Protein AF-A0A3E3E8M2-F1 (afdb_monomer)

Radius of gyration: 11.58 Å; Cα contacts (8 Å, |Δi|>4): 126; chains: 1; bounding box: 29×24×29 Å

Solvent-accessible surface area (backbone atoms only — not comparable to full-atom values): 4632 Å² total; per-residue (Å²): 66,31,42,42,54,42,75,79,65,68,39,51,69,25,35,38,38,24,35,66,89,81,62,48,51,38,41,32,58,78,67,93,81,59,84,88,36,63,37,85,70,56,71,66,60,51,33,75,77,39,61,72,59,61,78,51,73,82,60,54,63,42,26,34,33,38,35,92,49,78,84,49,71,75,49,74,46,71,116

Organism: NCBI:txid1547

pLDDT: mean 94.6, std 4.24, range [75.81, 98.31]

Foldseek 3Di:
DEFQCCVPVVAAFFKWAQAQPPRDIYTYNPDDGDPVRDDDDDPVVVCVSQVLCVVCVVPDHQKMWGDDGSPGDTDIDGD

Secondary structure (DSSP, 8-state):
-EEHHHHHS-PPP-EEEE-SSS--EEEE-SS---GGGEE---HHHHHHH-GGGGGGTTPPTTEEEE-SSTTSPPEEEE-

Sequence (79 aa):
MTCSHIIEYEKPILYVSHDKDDGMWQFLCGQEHEIEEEKIVSLKSIFELDNSVGILKDMPCGYYAERRTQVDEWNIKQW

Structure (mmCIF, N/CA/C/O backbone):
data_AF-A0A3E3E8M2-F1
#
_entry.id   AF-A0A3E3E8M2-F1
#
loop_
_atom_site.group_PDB
_atom_site.id
_atom_site.type_symbol
_atom_site.label_atom_id
_atom_site.label_alt_id
_atom_site.label_comp_id
_atom_site.label_asym_id
_atom_site.label_entity_id
_atom_site.label_seq_id
_atom_site.pdbx_PDB_ins_code
_atom_site.Cartn_x
_atom_site.Cartn_y
_atom_site.Cartn_z
_atom_site.occupancy
_atom_site.B_iso_or_equiv
_atom_site.auth_seq_id
_atom_site.auth_comp_id
_atom_site.auth_asym_id
_atom_site.auth_atom_id
_atom_site.pdbx_PDB_model_num
ATOM 1 N N . MET A 1 1 ? 7.471 0.449 3.559 1.00 92.12 1 MET A N 1
ATOM 2 C CA . MET A 1 1 ? 7.013 1.438 4.548 1.00 92.12 1 M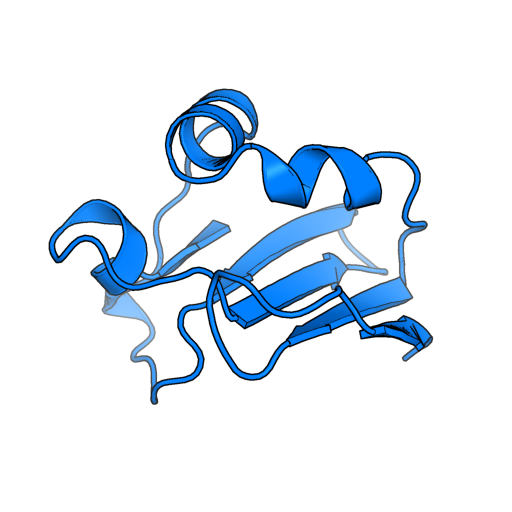ET A CA 1
ATOM 3 C C . MET A 1 1 ? 5.505 1.629 4.473 1.00 92.12 1 MET A C 1
ATOM 5 O O . MET A 1 1 ? 4.886 1.272 3.480 1.00 92.12 1 MET A O 1
ATOM 9 N N . THR A 1 2 ? 4.909 2.158 5.529 1.00 95.00 2 THR A N 1
ATOM 10 C CA . THR A 1 2 ? 3.489 2.519 5.613 1.00 95.00 2 THR A CA 1
ATOM 11 C C . THR A 1 2 ? 3.349 3.803 6.419 1.00 95.00 2 THR A C 1
ATOM 13 O O . THR A 1 2 ? 4.240 4.100 7.213 1.00 95.00 2 THR A O 1
ATOM 16 N N . CYS A 1 3 ? 2.253 4.544 6.271 1.00 94.50 3 CYS A N 1
ATOM 17 C CA . CYS A 1 3 ? 1.963 5.644 7.194 1.00 94.50 3 CYS A CA 1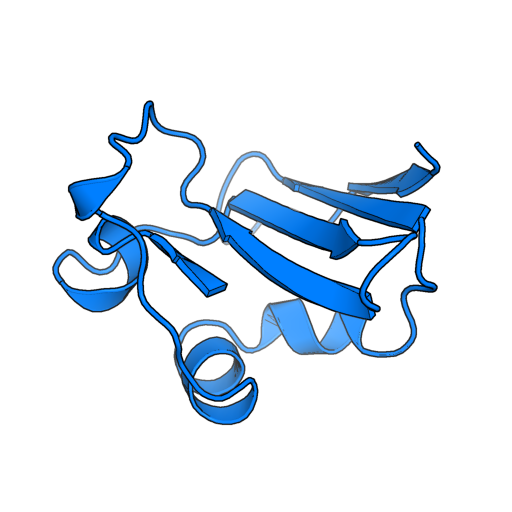
ATOM 18 C C . CYS A 1 3 ? 1.374 5.144 8.526 1.00 94.50 3 CYS A C 1
ATOM 20 O O . CYS A 1 3 ? 0.730 4.088 8.581 1.00 94.50 3 CYS A O 1
ATOM 22 N N . SER A 1 4 ? 1.571 5.920 9.595 1.00 93.38 4 SER A N 1
ATOM 23 C CA . SER A 1 4 ? 1.060 5.659 10.946 1.00 93.38 4 SER A CA 1
ATOM 24 C C . SER A 1 4 ? -0.462 5.564 10.975 1.00 93.38 4 SER A C 1
ATOM 26 O O . SER A 1 4 ? -0.994 4.736 11.702 1.00 93.38 4 SER A O 1
ATOM 28 N N . HIS A 1 5 ? -1.169 6.318 10.130 1.00 94.56 5 HIS A N 1
ATOM 29 C CA . HIS A 1 5 ? -2.631 6.313 10.065 1.00 94.56 5 HIS A CA 1
ATOM 30 C C . HIS A 1 5 ? -3.241 4.927 9.820 1.00 94.56 5 HIS A C 1
ATOM 32 O O . HIS A 1 5 ? -4.285 4.602 10.38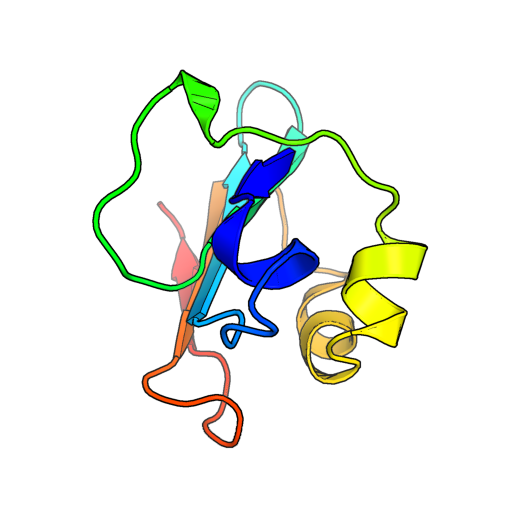8 1.00 94.56 5 HIS A O 1
ATOM 38 N N . ILE A 1 6 ? -2.592 4.105 8.990 1.00 94.94 6 ILE A N 1
ATOM 39 C CA . ILE A 1 6 ? -3.033 2.730 8.709 1.00 94.94 6 ILE A CA 1
ATOM 40 C C . ILE A 1 6 ? -2.892 1.859 9.965 1.00 94.94 6 ILE A C 1
ATOM 42 O O . ILE A 1 6 ? -3.755 1.034 10.245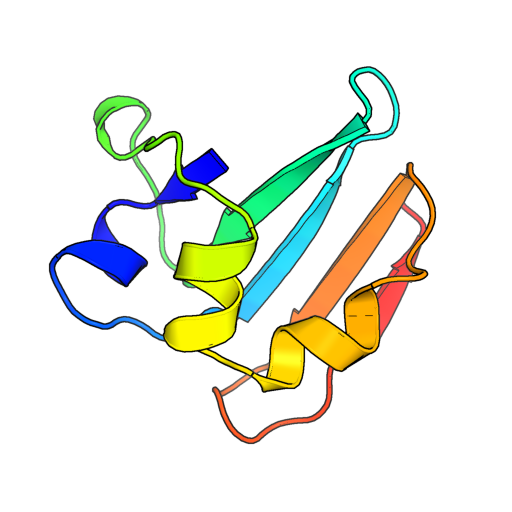 1.00 94.94 6 ILE A O 1
ATOM 46 N N . ILE A 1 7 ? -1.814 2.054 10.728 1.00 92.62 7 ILE A N 1
ATOM 47 C CA . ILE A 1 7 ? -1.457 1.211 11.874 1.00 92.62 7 ILE A CA 1
ATOM 48 C C . ILE A 1 7 ? -2.173 1.646 13.157 1.00 92.62 7 ILE A C 1
ATOM 50 O O . ILE A 1 7 ? -2.641 0.806 13.917 1.00 92.62 7 ILE A O 1
ATOM 54 N N . GLU A 1 8 ? -2.237 2.948 13.416 1.00 91.62 8 GLU A N 1
ATOM 55 C CA . GLU A 1 8 ? -2.688 3.522 14.688 1.00 91.62 8 GLU A CA 1
ATOM 56 C C . GLU A 1 8 ? -4.180 3.881 14.676 1.00 91.62 8 GLU A C 1
ATOM 58 O O . GLU A 1 8 ? -4.816 3.889 15.729 1.00 91.62 8 GLU A O 1
ATOM 63 N N . TYR A 1 9 ? -4.752 4.152 13.497 1.00 92.06 9 TYR A N 1
ATOM 64 C CA . TYR A 1 9 ? -6.142 4.604 13.345 1.00 92.06 9 TYR A CA 1
ATOM 65 C C . TYR A 1 9 ? -6.967 3.750 12.379 1.00 92.06 9 TYR A C 1
ATOM 67 O O . TYR A 1 9 ? -8.040 4.186 11.956 1.00 92.06 9 TYR A O 1
ATOM 75 N N . GLU A 1 10 ? -6.460 2.570 12.004 1.00 90.38 10 GLU A N 1
ATOM 76 C CA . GLU A 1 10 ? -7.133 1.610 11.115 1.00 90.38 10 GLU A CA 1
ATOM 77 C C . GLU A 1 10 ? -7.634 2.253 9.806 1.00 90.38 10 GLU A C 1
ATOM 79 O O . GLU A 1 10 ? -8.686 1.899 9.264 1.00 90.38 10 GLU A O 1
ATOM 84 N N . LYS A 1 11 ? -6.902 3.249 9.282 1.00 96.19 11 LYS A N 1
ATOM 85 C CA . LYS A 1 11 ? -7.255 3.865 7.999 1.00 96.19 11 LYS A CA 1
ATOM 86 C C . LYS A 1 11 ? -7.065 2.866 6.854 1.00 96.19 11 LYS A C 1
ATOM 88 O O . LYS A 1 11 ? -6.116 2.082 6.874 1.00 96.19 11 LYS A O 1
ATOM 93 N N . PRO A 1 12 ? -7.922 2.918 5.819 1.00 97.00 12 PRO A N 1
ATOM 94 C CA . PRO A 1 12 ? -7.818 1.998 4.699 1.00 97.00 12 PRO A CA 1
ATOM 95 C C . PRO A 1 12 ? -6.550 2.266 3.892 1.00 97.00 12 PRO A C 1
ATOM 97 O O . PRO A 1 12 ? -6.144 3.413 3.714 1.00 97.00 12 PRO A O 1
ATOM 100 N N . ILE A 1 13 ? -5.967 1.211 3.330 1.00 97.94 13 ILE A N 1
ATOM 101 C CA . ILE A 1 13 ? -4.890 1.341 2.346 1.00 97.94 13 ILE A CA 1
ATOM 102 C C . ILE A 1 13 ? -5.529 1.746 1.019 1.00 97.94 13 ILE A C 1
ATOM 104 O O . ILE A 1 13 ? -6.347 1.005 0.486 1.00 97.94 13 ILE A O 1
ATOM 108 N N . LEU A 1 14 ? -5.207 2.914 0.478 1.00 98.19 14 LEU A N 1
ATOM 109 C CA . LEU A 1 14 ? -5.796 3.406 -0.778 1.00 98.19 14 LEU A CA 1
ATOM 110 C C . LEU A 1 14 ? -4.773 3.527 -1.903 1.00 98.19 14 LEU A C 1
ATOM 112 O O . LEU A 1 14 ? -5.146 3.650 -3.069 1.00 98.19 14 LEU A O 1
ATOM 116 N N . TYR A 1 15 ? -3.493 3.458 -1.555 1.00 97.62 15 TYR A N 1
ATOM 117 C CA . TYR A 1 15 ? -2.394 3.567 -2.492 1.00 97.62 15 TYR A CA 1
ATOM 118 C C . TYR A 1 15 ? -1.269 2.612 -2.102 1.00 97.62 15 TYR A C 1
ATOM 120 O O . TYR A 1 15 ? -0.896 2.533 -0.928 1.00 97.62 15 TYR A O 1
ATOM 128 N N . VAL A 1 16 ? -0.731 1.907 -3.093 1.00 97.94 16 VAL A N 1
ATOM 129 C CA . VAL A 1 16 ? 0.409 1.002 -2.946 1.00 97.94 16 VAL A CA 1
ATOM 130 C C . VAL A 1 16 ? 1.410 1.285 -4.053 1.00 97.94 16 VAL A C 1
ATOM 132 O O . VAL A 1 16 ? 1.020 1.315 -5.214 1.00 97.94 16 VAL A O 1
ATOM 135 N N . SER A 1 17 ? 2.690 1.438 -3.740 1.00 97.50 17 SER A N 1
ATOM 136 C CA . SER A 1 17 ? 3.749 1.501 -4.753 1.00 97.50 17 SER A CA 1
ATOM 137 C C . SER A 1 17 ? 4.817 0.448 -4.510 1.00 97.50 17 SER A C 1
ATOM 139 O O . SER A 1 17 ? 5.081 0.051 -3.374 1.00 97.50 17 SER A O 1
ATOM 141 N N . HIS A 1 18 ? 5.411 -0.011 -5.609 1.00 97.50 18 HIS A N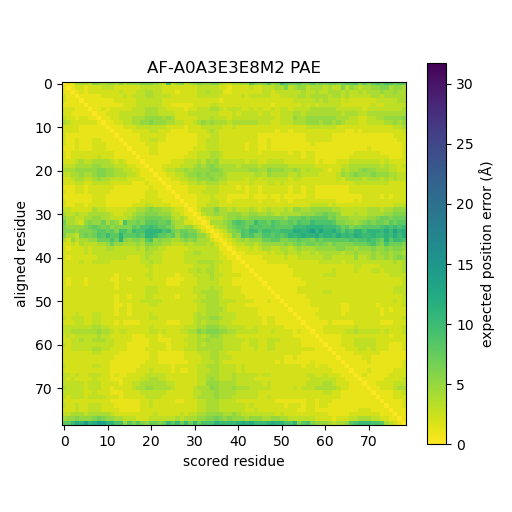 1
ATOM 142 C CA . HIS A 1 18 ? 6.606 -0.840 -5.611 1.00 97.50 18 HIS A CA 1
ATOM 143 C C . HIS A 1 18 ? 7.699 -0.032 -6.302 1.00 97.50 18 HIS A C 1
ATOM 145 O O . HIS A 1 18 ? 7.690 0.127 -7.528 1.00 97.50 18 HIS A O 1
ATOM 151 N N . ASP A 1 19 ? 8.570 0.561 -5.493 1.00 95.75 19 ASP A N 1
ATOM 152 C CA . ASP A 1 19 ? 9.565 1.516 -5.960 1.00 95.75 19 ASP A CA 1
ATOM 153 C C . ASP A 1 19 ? 10.526 0.882 -6.974 1.00 95.75 19 ASP A C 1
ATOM 155 O O . ASP A 1 19 ? 10.797 -0.322 -6.946 1.00 95.75 19 ASP A O 1
ATOM 159 N N . LYS A 1 20 ? 10.987 1.689 -7.930 1.00 95.38 20 LYS A N 1
ATOM 160 C CA . LYS A 1 20 ? 11.834 1.223 -9.031 1.00 95.38 20 LYS A CA 1
ATOM 161 C C . LYS A 1 20 ? 13.307 1.107 -8.639 1.00 95.38 20 LYS A C 1
ATOM 163 O O . LYS A 1 20 ? 13.990 0.235 -9.175 1.00 95.38 20 LYS A O 1
ATOM 168 N N . ASP A 1 21 ? 13.784 1.994 -7.777 1.00 94.94 21 ASP A N 1
ATOM 169 C CA . ASP A 1 21 ? 15.200 2.168 -7.479 1.00 94.94 21 ASP A CA 1
ATOM 170 C C . ASP A 1 21 ? 15.636 1.274 -6.314 1.00 94.94 21 ASP A C 1
ATOM 172 O O . ASP A 1 21 ? 16.694 0.645 -6.393 1.00 94.94 21 ASP A O 1
ATOM 176 N N . ASP A 1 22 ? 14.819 1.168 -5.261 1.00 93.88 22 ASP A N 1
ATOM 177 C CA . ASP A 1 22 ? 15.144 0.371 -4.069 1.00 93.88 22 ASP A CA 1
ATOM 178 C C . ASP A 1 22 ? 14.294 -0.905 -3.903 1.00 93.88 22 ASP A C 1
ATOM 180 O O . ASP A 1 22 ? 14.612 -1.758 -3.068 1.00 93.88 22 ASP A O 1
ATOM 184 N N . GLY A 1 23 ? 13.247 -1.079 -4.719 1.00 93.81 23 GLY A N 1
ATOM 185 C CA . GLY A 1 23 ? 12.342 -2.231 -4.647 1.00 93.81 23 GLY A CA 1
ATOM 186 C C . GLY A 1 23 ? 11.484 -2.261 -3.379 1.00 93.81 23 GLY A C 1
ATOM 187 O O . GLY A 1 23 ? 10.908 -3.298 -3.037 1.00 93.81 23 GLY A O 1
ATOM 188 N N . MET A 1 24 ? 11.401 -1.149 -2.648 1.00 94.88 24 MET A N 1
ATOM 189 C CA . MET A 1 24 ? 10.624 -1.059 -1.425 1.00 94.88 24 MET A CA 1
ATOM 190 C C . MET A 1 24 ? 9.139 -0.914 -1.737 1.00 94.88 24 MET A C 1
ATOM 192 O O . MET A 1 24 ? 8.704 -0.222 -2.657 1.00 94.88 24 MET A O 1
ATOM 196 N N . TRP A 1 25 ? 8.338 -1.577 -0.912 1.00 97.06 25 TRP A N 1
ATOM 197 C CA . TRP A 1 25 ? 6.890 -1.438 -0.929 1.00 97.06 25 TRP A CA 1
ATOM 198 C C . TRP A 1 25 ? 6.466 -0.268 -0.060 1.00 97.06 25 TRP A C 1
ATOM 200 O O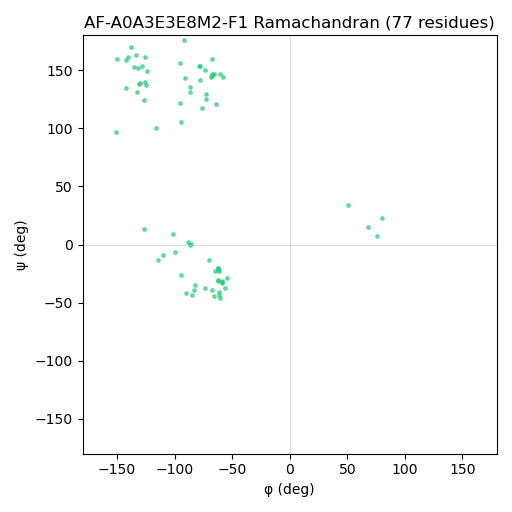 . TRP A 1 25 ? 6.928 -0.163 1.078 1.00 97.06 25 TRP A O 1
ATOM 210 N N . GLN A 1 26 ? 5.541 0.554 -0.538 1.00 96.25 26 GLN A N 1
ATOM 211 C CA . GLN A 1 26 ? 4.932 1.631 0.234 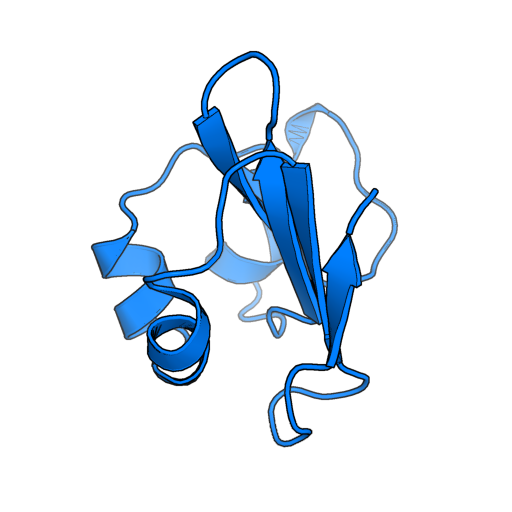1.00 96.25 26 GLN A CA 1
ATOM 212 C C . GLN A 1 26 ? 3.407 1.507 0.235 1.00 96.25 26 GLN A C 1
ATOM 214 O O . GLN A 1 26 ? 2.809 1.237 -0.800 1.00 96.25 26 GLN A O 1
ATOM 219 N N . PHE A 1 27 ? 2.788 1.720 1.398 1.00 97.25 27 PHE A N 1
ATOM 220 C CA . PHE A 1 27 ? 1.340 1.635 1.614 1.00 97.25 27 PHE A CA 1
ATOM 221 C C . PHE A 1 27 ? 0.836 2.936 2.248 1.00 97.25 27 PHE A C 1
ATOM 223 O O . PHE A 1 27 ? 1.345 3.347 3.289 1.00 97.25 27 PHE A O 1
ATOM 230 N N . LEU A 1 28 ? -0.147 3.599 1.638 1.00 96.75 28 LEU A N 1
ATOM 231 C CA . LEU A 1 28 ? -0.646 4.898 2.099 1.00 96.75 28 LEU A CA 1
ATOM 232 C C . LEU A 1 28 ? -2.172 4.945 2.187 1.00 96.75 28 LEU A C 1
ATOM 234 O O . LEU A 1 28 ? -2.885 4.287 1.426 1.00 96.75 28 LEU A O 1
ATOM 238 N N . CYS A 1 29 ? -2.666 5.792 3.092 1.00 96.00 29 CYS A N 1
ATOM 239 C CA . CYS A 1 29 ? -4.097 5.956 3.356 1.00 96.00 29 CYS A CA 1
ATOM 240 C C . CYS A 1 29 ? -4.808 6.995 2.473 1.00 96.00 29 CYS A C 1
ATOM 242 O O . CYS A 1 29 ? -5.997 7.241 2.652 1.00 96.00 29 CYS A O 1
ATOM 244 N N . GLY A 1 30 ? -4.089 7.622 1.535 1.00 91.75 30 GLY A N 1
ATOM 245 C CA . GLY A 1 30 ? -4.634 8.652 0.641 1.00 91.75 30 GLY A CA 1
ATOM 246 C C . GLY A 1 30 ? -4.858 10.027 1.285 1.00 91.75 30 GLY A C 1
ATOM 247 O O . GLY A 1 30 ? -5.443 10.896 0.645 1.00 91.75 30 GLY A O 1
ATOM 248 N N . GLN A 1 31 ? -4.412 10.234 2.527 1.00 90.38 31 GLN A N 1
ATOM 249 C CA . GLN A 1 31 ? -4.396 11.547 3.184 1.00 90.38 31 GLN A CA 1
ATOM 250 C C . GLN A 1 31 ? -3.050 12.260 2.956 1.00 90.38 31 GLN A C 1
ATOM 252 O O . GLN A 1 31 ? -2.143 11.702 2.336 1.00 90.38 31 GLN A O 1
ATOM 257 N N . GLU A 1 32 ? -2.924 13.502 3.423 1.00 87.44 32 GLU A N 1
ATOM 258 C CA . GLU A 1 32 ? -1.617 14.158 3.540 1.00 87.44 32 GLU A CA 1
ATOM 259 C C . GLU A 1 32 ? -0.798 13.462 4.635 1.00 87.44 32 GLU A C 1
ATOM 261 O O . GLU A 1 32 ? -1.374 12.990 5.618 1.00 87.44 32 GLU A O 1
ATOM 266 N N . HIS A 1 33 ? 0.517 13.355 4.428 1.00 83.62 33 HIS A N 1
ATOM 267 C CA . HIS A 1 33 ? 1.419 12.669 5.349 1.00 83.62 33 HIS A CA 1
ATOM 268 C C . HIS A 1 33 ? 2.621 13.547 5.689 1.00 83.62 33 HIS A C 1
ATOM 270 O O . HIS A 1 33 ? 3.208 14.168 4.797 1.00 83.62 33 HIS A O 1
ATOM 276 N N . GLU A 1 34 ? 3.021 13.544 6.955 1.00 83.38 34 GLU A N 1
ATOM 277 C CA . GLU A 1 34 ? 4.279 14.137 7.412 1.00 83.38 34 GLU A CA 1
ATOM 278 C C . GLU A 1 34 ? 5.387 13.073 7.488 1.00 83.38 34 GLU A C 1
ATOM 280 O O . GLU A 1 34 ? 5.123 11.880 7.630 1.00 83.38 34 GLU A O 1
ATOM 285 N N . ILE A 1 35 ? 6.656 13.488 7.404 1.00 75.81 35 ILE A N 1
ATOM 286 C CA . ILE A 1 35 ? 7.807 12.558 7.403 1.00 75.81 35 ILE A CA 1
ATOM 287 C C . ILE A 1 35 ? 7.842 11.701 8.685 1.00 75.81 35 ILE A C 1
ATOM 289 O O . ILE A 1 35 ? 8.246 10.542 8.654 1.00 75.81 35 ILE A O 1
ATOM 293 N N . GLU A 1 36 ? 7.380 12.242 9.815 1.00 81.44 36 GLU A N 1
ATOM 294 C CA . GLU A 1 36 ? 7.354 11.547 11.111 1.00 81.44 36 GLU A CA 1
ATOM 295 C C . GLU A 1 36 ? 6.323 10.402 11.178 1.00 81.44 36 GLU A C 1
ATOM 297 O O . GLU A 1 36 ? 6.371 9.560 12.080 1.00 81.44 36 GLU A O 1
ATOM 302 N N . GLU A 1 37 ? 5.408 10.330 10.210 1.00 85.00 37 GLU A N 1
ATOM 303 C CA . GLU A 1 37 ? 4.360 9.311 10.138 1.00 85.00 37 GLU A CA 1
ATOM 304 C C . GLU A 1 37 ? 4.826 8.033 9.429 1.00 85.00 37 GLU A C 1
ATOM 306 O O . GLU A 1 37 ? 4.062 7.072 9.326 1.00 85.00 37 GLU A O 1
ATOM 311 N N . GLU A 1 38 ? 6.071 7.975 8.953 1.00 88.19 38 GLU A N 1
ATOM 312 C CA . GLU A 1 38 ? 6.615 6.793 8.292 1.00 88.19 38 GLU A CA 1
ATOM 313 C C . GLU A 1 38 ? 6.898 5.656 9.289 1.00 88.19 38 GLU A C 1
ATOM 315 O O . GLU A 1 38 ? 7.581 5.815 10.303 1.00 88.19 38 GLU A O 1
ATOM 320 N N . LYS A 1 39 ? 6.396 4.457 8.981 1.00 90.25 39 LYS A N 1
ATOM 321 C CA . LYS A 1 39 ? 6.664 3.224 9.729 1.00 90.25 39 LYS A CA 1
ATOM 322 C C . LYS A 1 39 ? 7.200 2.136 8.800 1.00 90.25 39 LYS A C 1
ATOM 324 O O . LYS A 1 39 ? 6.693 1.909 7.698 1.00 90.25 39 LYS A O 1
ATOM 329 N N . ILE A 1 40 ? 8.180 1.376 9.282 1.00 91.50 40 ILE A N 1
ATOM 330 C CA . ILE A 1 40 ? 8.631 0.138 8.637 1.00 91.50 40 ILE A CA 1
ATOM 331 C C . ILE A 1 40 ? 7.908 -1.036 9.295 1.00 91.50 40 ILE A C 1
ATOM 333 O O . ILE A 1 40 ? 8.001 -1.244 10.502 1.00 91.50 40 ILE A O 1
ATOM 337 N N . VAL A 1 41 ? 7.186 -1.809 8.486 1.00 92.31 41 VAL A N 1
ATOM 338 C CA . VAL A 1 41 ? 6.416 -2.983 8.912 1.00 92.31 41 VAL A CA 1
ATOM 339 C C . VAL A 1 41 ? 6.673 -4.147 7.961 1.00 92.31 41 VAL A C 1
ATOM 341 O O . VAL A 1 41 ? 7.160 -3.957 6.845 1.00 92.31 41 VAL A O 1
ATOM 344 N N . SER A 1 42 ? 6.334 -5.362 8.389 1.00 94.12 42 SER A N 1
ATOM 345 C CA . SER A 1 42 ? 6.394 -6.528 7.508 1.00 94.12 42 SER A CA 1
ATOM 346 C C . SER A 1 42 ? 5.247 -6.514 6.487 1.00 94.12 42 SER A C 1
ATOM 348 O O . SER A 1 42 ? 4.142 -6.068 6.799 1.00 94.12 42 SER A O 1
ATOM 350 N N . LEU A 1 43 ? 5.469 -7.083 5.296 1.00 94.38 43 LEU A N 1
ATOM 351 C CA . LEU A 1 43 ? 4.394 -7.304 4.314 1.00 94.38 43 LEU A CA 1
ATOM 352 C C . LEU A 1 43 ? 3.273 -8.186 4.876 1.00 94.38 43 LEU A C 1
ATOM 354 O O . LEU A 1 43 ? 2.110 -7.990 4.542 1.00 94.38 43 LEU A O 1
ATOM 358 N N . LYS A 1 44 ? 3.614 -9.123 5.770 1.00 95.62 44 LYS A N 1
ATOM 359 C CA . LYS A 1 44 ? 2.632 -9.949 6.475 1.00 95.62 44 LYS A CA 1
ATOM 360 C C . LYS A 1 44 ? 1.677 -9.089 7.309 1.00 95.62 44 LYS A C 1
ATOM 362 O O . LYS A 1 44 ?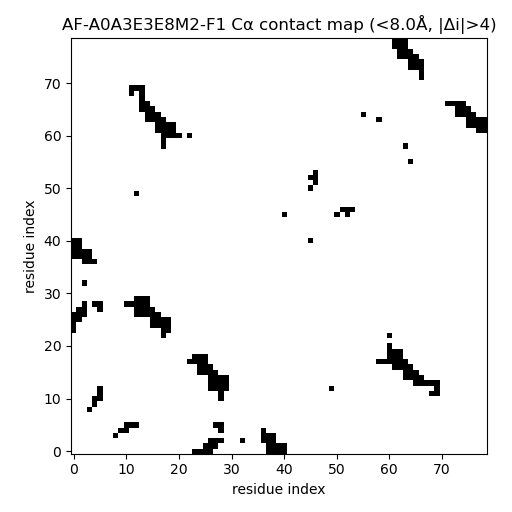 0.477 -9.297 7.224 1.00 95.62 44 LYS A O 1
ATOM 367 N N . SER A 1 45 ? 2.195 -8.117 8.060 1.00 94.50 45 SER A N 1
ATOM 368 C CA . SER A 1 45 ? 1.377 -7.213 8.881 1.00 94.50 45 SER A CA 1
ATOM 369 C C . SER A 1 45 ? 0.405 -6.400 8.027 1.00 94.50 45 SER A C 1
ATOM 371 O O . SER A 1 45 ? -0.754 -6.250 8.387 1.00 94.50 45 SER A O 1
ATOM 373 N N . ILE A 1 46 ? 0.861 -5.918 6.869 1.00 96.69 46 ILE A N 1
ATOM 374 C CA . ILE A 1 46 ? 0.006 -5.209 5.912 1.00 96.69 46 ILE A CA 1
ATOM 375 C C . ILE A 1 46 ? -1.062 -6.134 5.322 1.00 96.69 46 ILE A C 1
ATOM 377 O O . ILE A 1 46 ? -2.224 -5.752 5.250 1.00 96.69 46 ILE A O 1
ATOM 381 N N . PHE A 1 47 ? -0.689 -7.356 4.942 1.00 96.56 47 PHE A N 1
ATOM 382 C CA . PHE A 1 47 ? -1.640 -8.341 4.436 1.00 96.56 47 PHE A CA 1
ATOM 383 C C . PHE A 1 47 ? -2.704 -8.694 5.483 1.00 96.56 47 PHE A C 1
ATOM 385 O O . PHE A 1 47 ? -3.879 -8.716 5.157 1.00 96.56 47 PHE A O 1
ATOM 392 N N . GLU A 1 48 ? -2.320 -8.889 6.747 1.00 95.75 48 GLU A N 1
ATOM 393 C CA . GLU A 1 48 ? -3.265 -9.152 7.843 1.00 95.75 48 GLU A CA 1
ATOM 394 C C . GLU A 1 48 ? -4.237 -7.983 8.091 1.00 95.75 48 GLU A C 1
ATOM 396 O O . GLU A 1 48 ? -5.381 -8.227 8.473 1.00 95.75 48 GLU A O 1
ATOM 401 N N . LEU A 1 49 ? -3.813 -6.735 7.845 1.00 94.75 49 LEU A N 1
ATOM 402 C CA . LEU A 1 49 ? -4.682 -5.550 7.896 1.00 94.75 49 LEU A CA 1
ATOM 403 C C . LEU A 1 49 ? -5.626 -5.469 6.691 1.00 94.75 49 LEU A C 1
ATOM 405 O O . LEU A 1 49 ? -6.776 -5.051 6.817 1.00 94.75 49 LEU A O 1
ATOM 409 N N . ASP A 1 50 ? -5.142 -5.859 5.516 1.00 96.62 50 ASP A N 1
ATOM 410 C CA . ASP A 1 50 ? -5.906 -5.835 4.281 1.00 96.62 50 ASP A CA 1
ATOM 411 C C . ASP A 1 50 ? -5.442 -6.918 3.304 1.00 96.62 50 ASP A C 1
ATOM 413 O O . ASP A 1 50 ? -4.532 -6.725 2.498 1.00 96.62 50 ASP A O 1
ATOM 417 N N . ASN A 1 51 ? -6.149 -8.047 3.309 1.00 97.06 51 ASN A N 1
ATOM 418 C CA . ASN A 1 51 ? -5.820 -9.188 2.456 1.00 97.06 51 ASN A CA 1
ATOM 419 C C . ASN A 1 51 ? -5.911 -8.868 0.951 1.00 97.06 51 ASN A C 1
ATOM 421 O O . ASN A 1 51 ? -5.321 -9.584 0.138 1.00 97.06 51 ASN A O 1
ATOM 425 N N . SER A 1 52 ? -6.634 -7.814 0.545 1.00 97.25 52 SER A N 1
ATOM 426 C CA . SER A 1 52 ? -6.774 -7.459 -0.874 1.00 97.25 52 SER A CA 1
ATOM 427 C C . SER A 1 52 ? -5.448 -7.030 -1.507 1.00 97.25 52 SER A C 1
ATOM 429 O O . SER A 1 52 ? -5.270 -7.199 -2.713 1.00 97.25 52 SER A O 1
ATOM 431 N N . VAL A 1 53 ? -4.476 -6.568 -0.708 1.00 97.25 53 VAL A N 1
ATOM 432 C CA . VAL A 1 53 ? -3.115 -6.267 -1.186 1.00 97.25 53 VAL A CA 1
ATOM 433 C C . VAL A 1 53 ? -2.406 -7.509 -1.731 1.00 97.25 53 VAL A C 1
ATOM 435 O O . VAL A 1 53 ? -1.489 -7.386 -2.537 1.00 97.25 53 VAL A O 1
ATOM 438 N N . GLY A 1 54 ? -2.854 -8.717 -1.367 1.00 97.06 54 GLY A N 1
ATOM 439 C CA . GLY A 1 54 ? -2.327 -9.967 -1.917 1.00 97.06 54 GLY A CA 1
ATOM 440 C C . GLY A 1 54 ? -2.522 -10.105 -3.430 1.00 97.06 54 GLY A C 1
ATOM 441 O O . GLY A 1 54 ? -1.748 -10.811 -4.074 1.00 97.06 54 GLY A O 1
ATOM 442 N N . ILE A 1 55 ? -3.495 -9.392 -4.014 1.00 96.94 55 ILE A N 1
ATOM 443 C CA . ILE A 1 55 ? -3.682 -9.298 -5.473 1.00 96.94 55 ILE A CA 1
ATOM 444 C C . ILE A 1 55 ? -2.454 -8.654 -6.133 1.00 96.94 55 ILE A C 1
ATOM 446 O O . ILE A 1 55 ? -2.099 -8.997 -7.257 1.00 96.94 55 ILE A O 1
ATOM 450 N N . LEU A 1 56 ? -1.772 -7.758 -5.416 1.00 97.25 56 LEU A N 1
ATOM 451 C CA . LEU A 1 56 ? -0.631 -6.998 -5.912 1.00 97.25 56 LEU A CA 1
ATOM 452 C C . LEU A 1 56 ? 0.700 -7.745 -5.766 1.00 97.25 56 LEU A C 1
ATOM 454 O O . LEU A 1 56 ? 1.719 -7.203 -6.163 1.00 97.25 56 LEU A O 1
ATOM 458 N N . LYS A 1 57 ? 0.737 -8.974 -5.231 1.00 95.44 57 LYS A N 1
ATOM 459 C CA . LYS A 1 57 ? 1.995 -9.681 -4.901 1.00 95.44 57 LYS A CA 1
ATOM 460 C C . LYS A 1 57 ? 2.996 -9.807 -6.061 1.00 95.44 57 LYS A C 1
ATOM 462 O O . LYS A 1 57 ? 4.194 -9.890 -5.816 1.00 95.44 57 LYS A O 1
ATOM 467 N N . ASP A 1 58 ? 2.499 -9.840 -7.300 1.00 95.44 58 ASP A N 1
ATOM 468 C CA . ASP A 1 58 ? 3.304 -9.968 -8.520 1.00 95.44 58 ASP A CA 1
ATOM 469 C C . ASP A 1 58 ? 3.486 -8.613 -9.247 1.00 95.44 58 ASP A C 1
ATOM 471 O O . ASP A 1 58 ? 3.980 -8.578 -10.374 1.00 95.44 58 ASP A O 1
ATOM 475 N N . MET A 1 59 ? 3.078 -7.491 -8.633 1.00 97.25 59 MET A N 1
ATOM 476 C CA . MET A 1 59 ? 3.230 -6.145 -9.197 1.00 97.25 59 MET A CA 1
ATOM 477 C C . MET A 1 59 ? 4.727 -5.808 -9.333 1.00 97.25 59 MET A C 1
ATOM 479 O O . MET A 1 59 ? 5.436 -5.826 -8.323 1.00 97.25 59 MET A O 1
ATOM 483 N N . PRO A 1 60 ? 5.238 -5.505 -10.542 1.00 97.19 60 PRO A N 1
ATOM 484 C CA . PRO A 1 60 ? 6.662 -5.235 -10.743 1.00 97.19 60 PRO A CA 1
ATOM 485 C C . PRO A 1 60 ? 7.128 -3.942 -10.063 1.00 97.19 60 PRO A C 1
ATOM 487 O O . PRO A 1 60 ? 6.328 -3.039 -9.823 1.00 97.19 60 PRO A O 1
ATOM 490 N N . CYS A 1 61 ? 8.435 -3.813 -9.824 1.00 97.56 61 CYS A N 1
ATOM 491 C CA . CYS A 1 61 ? 9.038 -2.526 -9.468 1.00 97.56 61 CYS A CA 1
ATOM 492 C C . CYS A 1 61 ? 8.749 -1.492 -10.569 1.00 97.56 61 CYS A C 1
ATOM 494 O O . CYS A 1 61 ? 8.736 -1.822 -11.759 1.00 97.56 61 CYS A O 1
ATOM 496 N N . GLY A 1 62 ? 8.536 -0.235 -10.191 1.00 97.50 62 GLY A N 1
ATOM 497 C CA . GLY A 1 62 ? 8.116 0.799 -11.133 1.00 97.50 62 GLY A CA 1
ATOM 498 C C . GLY A 1 62 ? 6.617 0.770 -11.456 1.00 97.50 62 GLY A C 1
ATOM 499 O O . GLY A 1 62 ? 6.206 1.338 -12.470 1.00 97.50 62 GLY A O 1
ATOM 500 N N . TYR A 1 63 ? 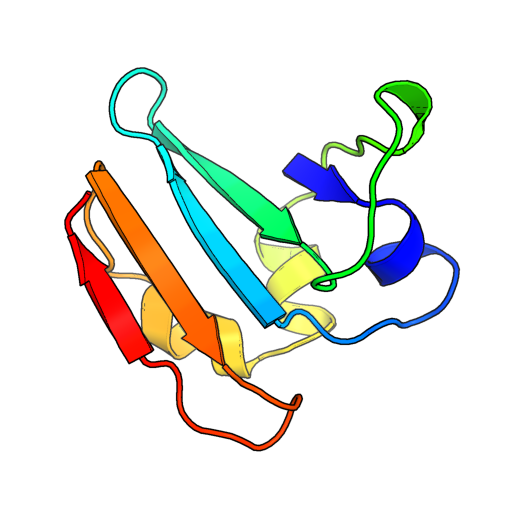5.799 0.200 -10.572 1.00 98.31 63 TYR A N 1
ATOM 501 C CA . TYR A 1 63 ? 4.340 0.268 -10.640 1.00 98.31 63 TYR A CA 1
ATOM 502 C C . TYR A 1 63 ? 3.747 0.801 -9.335 1.00 98.31 63 TYR A C 1
ATOM 504 O O . TYR A 1 63 ? 4.377 0.788 -8.272 1.00 98.31 63 TYR A O 1
ATOM 512 N N . TYR A 1 64 ? 2.503 1.250 -9.430 1.00 98.19 64 TYR A N 1
ATOM 513 C CA . TYR A 1 64 ? 1.665 1.581 -8.291 1.00 98.19 64 TYR A CA 1
ATOM 514 C C . TYR A 1 64 ? 0.225 1.129 -8.531 1.00 98.19 64 TYR A C 1
ATOM 516 O O . TYR A 1 64 ? -0.194 0.880 -9.661 1.00 98.19 64 TYR A O 1
ATOM 524 N N . ALA A 1 65 ? -0.538 1.018 -7.456 1.00 98.31 65 ALA A N 1
ATOM 525 C CA . ALA A 1 65 ? -1.946 0.690 -7.471 1.00 98.31 65 ALA A CA 1
ATOM 526 C C . ALA A 1 65 ? -2.719 1.686 -6.607 1.00 98.31 65 ALA A C 1
ATOM 528 O O . ALA A 1 65 ? -2.286 2.040 -5.511 1.00 98.31 65 ALA A O 1
ATOM 529 N N . GLU A 1 66 ? -3.877 2.120 -7.091 1.00 98.06 66 GLU A N 1
ATOM 530 C CA . GLU A 1 66 ? -4.776 3.026 -6.375 1.00 98.06 66 GLU A CA 1
ATOM 531 C C . GLU A 1 66 ? -6.198 2.463 -6.332 1.00 98.06 66 GLU A C 1
ATOM 533 O O . GLU A 1 66 ? -6.614 1.718 -7.221 1.00 98.06 66 GLU A O 1
ATOM 538 N N . ARG A 1 67 ? -6.966 2.850 -5.315 1.00 97.81 67 ARG A N 1
ATOM 539 C CA . ARG A 1 67 ? -8.411 2.604 -5.231 1.00 97.81 67 ARG A CA 1
ATOM 540 C C . ARG A 1 67 ? -9.093 3.715 -4.438 1.00 97.81 67 ARG A C 1
ATOM 542 O O . ARG A 1 67 ? -8.441 4.430 -3.681 1.00 97.81 67 ARG A O 1
ATOM 549 N N . ARG A 1 68 ? -10.409 3.879 -4.604 1.00 96.81 68 ARG A N 1
ATOM 550 C CA . ARG A 1 68 ? -11.156 4.974 -3.950 1.00 96.81 68 ARG A CA 1
ATOM 551 C C . ARG A 1 68 ? -11.548 4.643 -2.511 1.00 96.81 68 ARG A C 1
ATOM 553 O O . ARG A 1 68 ? -11.494 5.516 -1.651 1.00 96.81 68 ARG A O 1
ATOM 560 N N . THR A 1 69 ? -11.935 3.400 -2.249 1.00 96.25 69 THR A N 1
ATOM 561 C CA . THR A 1 69 ? -12.314 2.886 -0.927 1.00 96.25 69 THR A CA 1
ATOM 562 C C . THR A 1 69 ? -11.732 1.489 -0.708 1.00 96.25 69 THR A C 1
ATOM 564 O O . THR A 1 69 ? -11.238 0.866 -1.644 1.00 96.25 69 THR A O 1
ATOM 567 N N . GLN A 1 70 ? -11.807 0.963 0.520 1.00 94.94 70 GLN A N 1
ATOM 568 C CA . GLN A 1 70 ? -11.255 -0.357 0.866 1.00 94.94 70 GLN A CA 1
ATOM 569 C C . GLN A 1 70 ? -11.899 -1.531 0.107 1.00 94.94 70 GLN A C 1
ATOM 571 O O . GLN A 1 70 ? -11.302 -2.597 0.005 1.00 94.94 70 GLN A O 1
ATOM 576 N N . VAL A 1 71 ? -13.115 -1.350 -0.410 1.00 95.56 71 VAL A N 1
ATOM 577 C CA . VAL A 1 71 ? -13.864 -2.398 -1.122 1.00 95.56 71 VAL A CA 1
ATOM 578 C C . VAL A 1 71 ? -13.786 -2.265 -2.641 1.00 95.56 71 VAL A C 1
ATOM 580 O O . VAL A 1 71 ? -14.278 -3.142 -3.347 1.00 95.56 71 VAL A O 1
ATOM 583 N N . ASP A 1 72 ? -13.185 -1.186 -3.146 1.00 97.81 72 ASP A N 1
ATOM 584 C CA . ASP A 1 72 ? -13.001 -0.993 -4.580 1.00 97.81 72 ASP A CA 1
ATOM 585 C C . ASP A 1 72 ? -11.833 -1.830 -5.107 1.00 97.81 72 ASP A C 1
ATOM 587 O O . ASP A 1 72 ? -10.869 -2.135 -4.397 1.00 97.81 72 ASP A O 1
ATOM 591 N N . GLU A 1 73 ? -11.907 -2.165 -6.392 1.00 97.50 73 GLU A N 1
ATOM 592 C CA . GLU A 1 73 ? -10.830 -2.852 -7.093 1.00 97.50 73 GLU A CA 1
ATOM 593 C C . GLU A 1 73 ? -9.578 -1.972 -7.205 1.00 97.50 73 GLU A C 1
ATOM 595 O O . GLU A 1 73 ? -9.650 -0.750 -7.365 1.00 97.50 73 GLU A O 1
ATOM 600 N N . TRP A 1 74 ? -8.413 -2.619 -7.166 1.00 98.19 74 TRP A N 1
ATOM 601 C CA . TRP A 1 74 ? -7.131 -1.965 -7.393 1.00 98.19 74 TRP A CA 1
ATOM 602 C C . TRP A 1 74 ? -6.953 -1.610 -8.870 1.00 98.19 74 TRP A C 1
ATOM 604 O O . TRP A 1 74 ? -6.991 -2.479 -9.741 1.00 98.19 74 TRP A O 1
ATOM 614 N N . ASN A 1 75 ? -6.678 -0.340 -9.156 1.00 98.06 75 ASN A N 1
ATOM 615 C CA . ASN A 1 75 ? -6.243 0.108 -10.470 1.00 98.06 75 ASN A CA 1
ATOM 616 C C . ASN A 1 75 ? -4.713 0.154 -10.516 1.00 98.06 75 ASN A C 1
ATOM 618 O O . ASN A 1 75 ? -4.105 1.037 -9.917 1.00 98.06 75 ASN A O 1
ATOM 622 N N . ILE A 1 76 ? -4.104 -0.812 -11.205 1.00 98.19 76 ILE A N 1
ATOM 623 C CA . ILE A 1 76 ? -2.648 -0.933 -11.334 1.00 98.19 76 ILE A CA 1
ATOM 624 C C . ILE A 1 76 ? -2.166 -0.086 -12.516 1.00 98.19 76 ILE A C 1
ATOM 626 O O . ILE A 1 76 ? -2.693 -0.195 -13.625 1.00 98.19 76 ILE A O 1
ATOM 630 N N . LYS A 1 77 ? -1.137 0.727 -12.287 1.00 97.75 77 LYS A N 1
ATOM 631 C CA . LYS A 1 77 ? -0.531 1.637 -13.260 1.00 97.75 77 LYS A CA 1
ATOM 632 C C . LYS A 1 77 ? 0.991 1.556 -13.191 1.00 97.75 77 LYS A C 1
ATOM 634 O O . LYS A 1 77 ? 1.569 1.246 -12.152 1.00 97.75 77 LYS A O 1
ATOM 639 N N . GLN A 1 78 ? 1.633 1.855 -14.312 1.00 96.69 78 GLN A N 1
ATOM 640 C CA . GLN A 1 78 ? 3.077 2.051 -14.386 1.00 96.69 78 GLN A CA 1
ATOM 641 C C . GLN A 1 78 ? 3.394 3.539 -14.168 1.00 96.69 78 GLN A C 1
ATOM 643 O O . GLN A 1 78 ? 2.612 4.386 -14.613 1.00 96.69 78 GLN A O 1
ATOM 648 N N . TRP A 1 79 ? 4.499 3.843 -13.481 1.00 88.81 79 TRP A N 1
ATOM 649 C CA . TRP A 1 79 ? 5.025 5.213 -13.382 1.00 88.81 79 TRP A CA 1
ATOM 650 C C . TRP A 1 79 ? 5.481 5.762 -14.737 1.00 88.81 79 TRP A C 1
ATOM 652 O O . TRP A 1 79 ? 6.017 4.971 -15.552 1.00 88.81 79 TRP A O 1
#

Mean predicted aligned error: 2.8 Å